Protein AF-A0A0B8P803-F1 (afdb_monomer_lite)

Sequence (164 aa):
MTRTGLSARLSEHQAEPFVLIHPQTAKEYGVESNQIIAVSNQQGKCLVRAQISLEMMPKQLFIPIHWNESTAKQSKPCSLIIPNSDEFSGQPEFKHTPVTLEPVKHQSSALFFTRIPIELPECDYWARQKIEKGYLYRIESKLAPYELSQVLKSKLSEKADSEL

pLDDT: mean 88.08, std 13.2, range [35.72, 98.44]

Foldseek 3Di:
DPPQLVDQVSCVVDQWWAKEAEPVQCVVQVHDAQFWKWKDDPQGIAIHGYHHDPVDDHPDMDTDQRDDCVFKNRHHPVSQADQDADPPPRHGDDRDGDIDMHTDDFQDKDKAWDQEDDDDPQFPIWGWGAHPRHIIITTTHNDHPVVVVVSRVVRVVVCVVVPD

Secondary structure (DSSP, 8-state):
--GGGG-TGGGSS-SS-EEEE-HHHHHHTTPPTT-EEEEE-SS-EEEEEEEE-TTSPTT-EE--TT--TTTBTT--GGGS----B-TTT--B--S----EEEEPP-SEEEEEEESS----TTSSEEEEEEETTEEEEEEEESS-HHHHHHHHHHHHHTTGGG--

Structure (mmCIF, N/CA/C/O backbone):
data_AF-A0A0B8P803-F1
#
_entry.id   AF-A0A0B8P803-F1
#
loop_
_atom_site.group_PDB
_atom_site.id
_atom_site.type_symbol
_atom_site.label_atom_id
_atom_site.label_alt_id
_atom_site.label_comp_id
_atom_site.label_asym_id
_atom_site.label_entity_id
_atom_site.label_seq_id
_atom_site.pdbx_PDB_ins_code
_atom_site.Cartn_x
_atom_site.Cartn_y
_atom_site.Cartn_z
_atom_site.occupancy
_atom_site.B_iso_or_equiv
_atom_site.auth_seq_id
_atom_site.auth_comp_id
_atom_site.auth_asym_id
_atom_site.auth_atom_id
_atom_site.pdbx_PDB_model_num
ATOM 1 N N . MET A 1 1 ? 3.419 9.551 4.353 1.00 55.84 1 MET A N 1
ATOM 2 C CA . MET A 1 1 ? 3.733 10.985 4.244 1.00 55.84 1 MET A CA 1
ATOM 3 C C . MET A 1 1 ? 4.926 11.293 5.139 1.00 55.84 1 MET A C 1
ATOM 5 O O . MET A 1 1 ? 4.944 10.834 6.275 1.00 55.8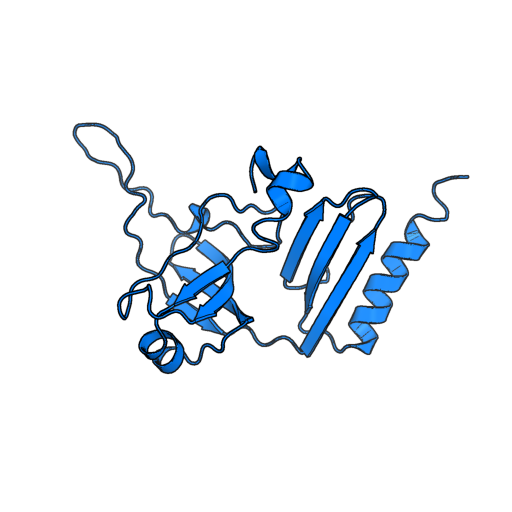4 1 MET A O 1
ATOM 9 N N . THR A 1 2 ? 5.933 12.026 4.653 1.00 61.41 2 THR A N 1
ATOM 10 C CA . THR A 1 2 ? 7.072 12.468 5.482 1.00 61.41 2 THR A CA 1
ATOM 11 C C . THR A 1 2 ? 6.713 13.772 6.211 1.00 61.41 2 THR A C 1
ATOM 13 O O . THR A 1 2 ? 5.786 13.784 7.016 1.00 61.41 2 THR A O 1
ATOM 16 N N . ARG A 1 3 ? 7.380 14.897 5.927 1.00 61.53 3 ARG A N 1
ATOM 17 C CA . ARG A 1 3 ? 7.189 16.171 6.652 1.00 61.53 3 ARG A CA 1
ATOM 18 C C . ARG A 1 3 ? 5.788 16.775 6.481 1.00 61.53 3 ARG A C 1
ATOM 20 O O . ARG A 1 3 ? 5.303 17.445 7.385 1.00 61.53 3 ARG A O 1
ATOM 27 N N . THR A 1 4 ? 5.120 16.521 5.358 1.00 59.31 4 THR A N 1
ATOM 28 C CA . THR A 1 4 ? 3.790 17.076 5.043 1.00 59.31 4 THR A CA 1
ATOM 29 C C . THR A 1 4 ? 2.631 16.311 5.685 1.00 59.31 4 THR A C 1
ATOM 31 O O . THR A 1 4 ? 1.549 16.873 5.826 1.00 59.31 4 THR A O 1
ATOM 34 N N . GLY A 1 5 ? 2.853 15.078 6.159 1.00 56.69 5 GLY A N 1
ATOM 35 C CA . GLY A 1 5 ? 1.823 14.261 6.823 1.00 56.69 5 GLY A CA 1
ATOM 36 C C . GLY A 1 5 ? 1.433 14.741 8.221 1.00 56.69 5 GLY A C 1
ATOM 37 O O . GLY A 1 5 ? 0.496 14.223 8.818 1.00 56.69 5 GLY A O 1
ATOM 38 N N . LEU A 1 6 ? 2.163 15.722 8.759 1.00 58.94 6 LEU A N 1
ATOM 39 C CA . LEU A 1 6 ? 1.898 16.330 10.065 1.00 58.94 6 LEU A CA 1
ATOM 40 C C . LEU A 1 6 ? 0.885 17.483 9.993 1.00 58.94 6 LEU A C 1
ATOM 42 O O . LEU A 1 6 ? 0.360 17.899 11.030 1.00 58.94 6 LEU A O 1
ATOM 46 N N . SER A 1 7 ? 0.619 17.997 8.787 1.00 65.88 7 SER A N 1
ATOM 47 C CA . SER A 1 7 ? -0.342 19.067 8.523 1.00 65.88 7 SER A CA 1
ATOM 48 C C . SER A 1 7 ? -1.663 18.472 8.049 1.00 65.88 7 SER A C 1
ATOM 50 O O . SER A 1 7 ? -1.680 17.728 7.069 1.00 65.88 7 SER A O 1
ATOM 52 N N . ALA A 1 8 ? -2.767 18.823 8.716 1.00 60.66 8 ALA A N 1
ATOM 53 C CA . ALA A 1 8 ? -4.107 18.392 8.313 1.00 60.66 8 ALA A CA 1
ATOM 54 C C . ALA A 1 8 ? -4.423 18.856 6.881 1.00 60.66 8 ALA A C 1
ATOM 56 O O . ALA A 1 8 ? -4.722 18.034 6.022 1.00 60.66 8 ALA A O 1
ATOM 57 N N . ARG A 1 9 ? -4.182 20.141 6.589 1.00 60.91 9 ARG A N 1
ATOM 58 C CA . ARG A 1 9 ? -4.433 20.751 5.275 1.00 60.91 9 ARG A CA 1
ATOM 59 C C . ARG A 1 9 ? -3.647 20.098 4.134 1.00 60.91 9 ARG A C 1
ATOM 61 O O . ARG A 1 9 ? -4.171 19.930 3.045 1.00 60.91 9 ARG A O 1
ATOM 68 N N . LEU A 1 10 ? -2.386 19.719 4.355 1.00 59.53 10 LEU A N 1
ATOM 69 C CA . LEU A 1 10 ? -1.589 19.047 3.313 1.00 59.53 10 LEU A CA 1
ATOM 70 C C . LEU A 1 10 ? -1.897 17.548 3.206 1.00 59.53 10 LEU A C 1
ATOM 72 O O . LEU A 1 10 ? -1.618 16.941 2.176 1.00 59.53 10 LEU A O 1
ATOM 76 N N . SER A 1 11 ? -2.480 16.959 4.251 1.00 58.44 11 SER A N 1
ATOM 77 C CA . SER A 1 11 ? -2.937 15.567 4.250 1.00 58.44 11 SER A CA 1
ATOM 78 C C . SER A 1 11 ? -4.306 15.394 3.581 1.00 58.44 11 SER A C 1
ATOM 80 O O . SER A 1 11 ? -4.758 14.265 3.427 1.00 58.44 11 SER A O 1
ATOM 82 N N . GLU A 1 12 ? -4.987 16.477 3.193 1.00 59.59 12 GLU A N 1
ATOM 83 C CA . GLU A 1 12 ? -6.288 16.427 2.507 1.00 59.59 12 GLU A CA 1
ATOM 84 C C . GLU A 1 12 ? -6.182 15.960 1.052 1.00 59.59 12 GLU A C 1
ATOM 86 O O . GLU A 1 12 ? -7.081 15.272 0.575 1.00 59.59 12 GLU A O 1
ATOM 91 N N . HIS A 1 13 ? -5.083 16.274 0.357 1.00 63.03 13 HIS A N 1
ATOM 92 C CA . HIS A 1 13 ? -4.952 15.979 -1.075 1.00 63.03 13 HIS A CA 1
ATOM 93 C C . HIS A 1 13 ? -4.881 14.485 -1.398 1.00 63.03 13 HIS A C 1
ATOM 95 O O . HIS A 1 13 ? -5.274 14.081 -2.490 1.00 63.03 13 HIS A O 1
ATOM 101 N N . GLN A 1 14 ? -4.402 13.657 -0.467 1.00 70.38 14 GLN A N 1
ATOM 102 C CA . GLN A 1 14 ? -4.375 12.216 -0.665 1.00 70.38 14 GLN A CA 1
ATOM 103 C C . GLN A 1 14 ? -4.509 11.486 0.664 1.00 70.38 14 GLN A C 1
ATOM 105 O O . GLN A 1 14 ? -3.659 11.584 1.546 1.00 70.38 14 GLN A O 1
ATOM 110 N N . ALA A 1 15 ? -5.612 10.760 0.793 1.00 78.38 15 ALA A N 1
ATOM 111 C CA . ALA A 1 15 ? -6.030 10.121 2.030 1.00 78.38 15 ALA A CA 1
ATOM 112 C C . ALA A 1 15 ? -5.232 8.861 2.394 1.00 78.38 15 ALA A C 1
ATOM 114 O O . ALA A 1 15 ? -5.154 8.507 3.572 1.00 78.38 15 ALA A O 1
ATOM 115 N N . GLU A 1 16 ? -4.690 8.164 1.397 1.00 88.31 16 GLU A N 1
ATOM 116 C CA . GLU A 1 16 ? -4.007 6.887 1.574 1.00 88.31 16 GLU A CA 1
ATOM 117 C C . GLU A 1 16 ? -3.000 6.621 0.433 1.00 88.31 16 GLU A C 1
ATOM 119 O O . GLU A 1 16 ? -3.120 7.214 -0.647 1.00 88.31 16 GLU A O 1
ATOM 124 N N . PRO A 1 17 ? -1.995 5.754 0.658 1.00 92.06 17 PRO A N 1
ATOM 125 C CA . PRO A 1 17 ? -1.107 5.257 -0.387 1.00 92.06 17 PRO A CA 1
ATOM 126 C C . PRO A 1 17 ? -1.880 4.633 -1.547 1.00 92.06 17 PRO A C 1
ATOM 128 O O . PRO A 1 17 ? -2.748 3.790 -1.328 1.00 92.06 17 PRO A O 1
ATOM 131 N N . PHE A 1 18 ? -1.519 4.991 -2.777 1.00 94.62 18 PHE A N 1
ATOM 132 C CA . PHE A 1 18 ? -2.175 4.498 -3.986 1.00 94.62 18 PHE A CA 1
ATOM 133 C C . PHE A 1 18 ? -1.172 4.185 -5.095 1.00 94.62 18 PHE A C 1
ATOM 135 O O . PHE A 1 18 ? -0.017 4.614 -5.050 1.00 94.62 18 PHE A O 1
ATOM 142 N N . VAL A 1 19 ? -1.654 3.462 -6.100 1.00 96.44 19 VAL A N 1
ATOM 143 C CA . VAL A 1 19 ? -0.949 3.167 -7.345 1.00 96.44 19 VAL A CA 1
ATOM 144 C C . VAL A 1 19 ? -1.861 3.437 -8.534 1.00 96.44 19 VAL A C 1
ATOM 146 O O . VAL A 1 19 ? -3.006 2.986 -8.545 1.00 96.44 19 VAL A O 1
ATOM 149 N N . LEU A 1 20 ? -1.356 4.157 -9.535 1.00 97.25 20 LEU A N 1
ATOM 150 C CA . LEU A 1 20 ? -2.042 4.309 -10.818 1.00 97.25 20 LEU A CA 1
ATOM 151 C C . LEU A 1 20 ? -1.716 3.118 -11.719 1.00 97.25 20 LEU A C 1
ATOM 153 O O . LEU A 1 20 ? -0.548 2.754 -11.867 1.00 97.25 20 LEU A O 1
ATOM 157 N N . ILE A 1 21 ? -2.749 2.530 -12.324 1.00 98.19 21 ILE A N 1
ATOM 158 C CA . ILE A 1 21 ? -2.636 1.339 -13.173 1.00 98.19 21 ILE A CA 1
ATOM 159 C C . ILE A 1 21 ? -3.484 1.521 -14.429 1.00 98.19 21 ILE A C 1
ATOM 161 O O . ILE A 1 21 ? -4.660 1.879 -14.347 1.00 98.19 21 ILE A O 1
ATOM 165 N N . HIS A 1 22 ? -2.919 1.209 -15.594 1.00 98.44 22 HIS A N 1
ATOM 166 C CA . HIS A 1 22 ? -3.686 1.167 -16.837 1.00 98.44 22 HIS A CA 1
ATOM 167 C C . HIS A 1 22 ? -4.766 0.059 -16.794 1.00 98.44 22 HIS A C 1
ATOM 169 O O . HIS A 1 22 ? -4.453 -1.057 -16.364 1.00 98.44 22 HIS A O 1
ATOM 175 N N . PRO A 1 23 ? -6.001 0.281 -17.296 1.00 98.12 23 PRO A N 1
ATOM 176 C C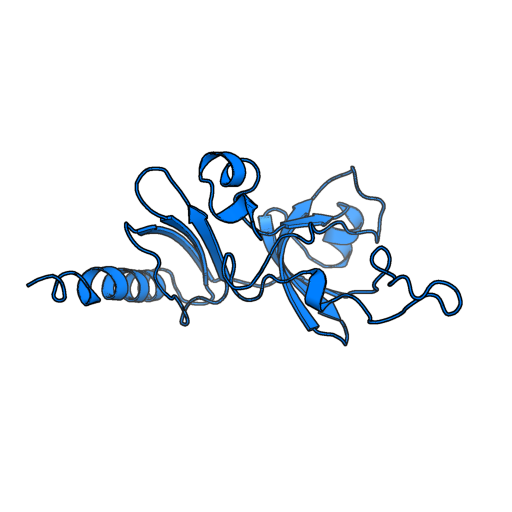A . PRO A 1 23 ? -7.085 -0.711 -17.260 1.00 98.12 23 PRO A CA 1
ATOM 177 C C . PRO A 1 23 ? -6.715 -2.090 -17.820 1.00 98.12 23 PRO A C 1
ATOM 179 O O . PRO A 1 23 ? -7.116 -3.115 -17.272 1.00 98.12 23 PRO A O 1
ATOM 182 N N . GLN A 1 24 ? -5.921 -2.133 -18.896 1.00 98.06 24 GLN A N 1
ATOM 183 C CA . GLN A 1 24 ? -5.457 -3.398 -19.476 1.00 98.06 24 GLN A CA 1
ATOM 184 C C . GLN A 1 24 ? -4.574 -4.179 -18.495 1.00 98.06 24 GLN A C 1
ATOM 186 O O . GLN A 1 24 ? -4.781 -5.370 -18.294 1.00 98.06 24 GLN A O 1
ATOM 191 N N . THR A 1 25 ? -3.623 -3.503 -17.853 1.00 97.88 25 THR A N 1
ATOM 192 C CA . THR A 1 25 ? -2.729 -4.125 -16.872 1.00 97.88 25 THR A CA 1
ATOM 193 C C . THR A 1 25 ? -3.500 -4.532 -15.624 1.00 97.88 25 THR A C 1
ATOM 195 O O . THR A 1 25 ? -3.296 -5.629 -15.121 1.00 97.88 25 THR A O 1
ATOM 198 N N . ALA A 1 26 ? -4.451 -3.715 -15.167 1.00 97.69 26 ALA A N 1
ATOM 199 C CA . ALA A 1 26 ? -5.324 -4.090 -14.060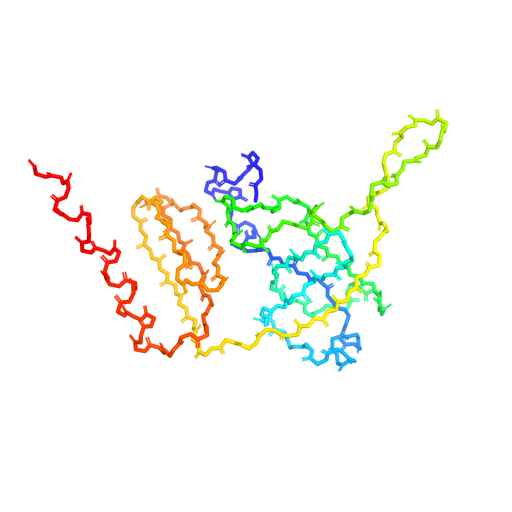 1.00 97.69 26 ALA A CA 1
ATOM 200 C C . ALA A 1 26 ? -6.081 -5.398 -14.361 1.00 97.69 26 ALA A C 1
ATOM 202 O O . ALA A 1 26 ? -6.071 -6.315 -13.545 1.00 97.69 26 ALA A O 1
ATOM 203 N N . LYS A 1 27 ? -6.635 -5.537 -15.574 1.00 97.56 27 LYS A N 1
ATOM 204 C CA . LYS A 1 27 ? -7.308 -6.765 -16.020 1.00 97.56 27 LYS A CA 1
ATOM 205 C C . LYS A 1 27 ? -6.366 -7.972 -16.090 1.00 97.56 27 LYS A C 1
ATOM 207 O O . LYS A 1 27 ? -6.750 -9.050 -15.651 1.00 97.56 27 LYS A O 1
ATOM 212 N N . GLU A 1 28 ? -5.154 -7.799 -16.621 1.00 97.50 28 GLU A N 1
ATOM 213 C CA . GLU A 1 28 ? -4.136 -8.863 -16.704 1.00 97.50 28 GLU A CA 1
ATOM 214 C C . GLU A 1 28 ? -3.760 -9.415 -15.317 1.00 97.50 28 GLU A C 1
ATOM 216 O O . GLU A 1 28 ? -3.560 -10.618 -15.173 1.00 97.50 28 GLU A O 1
ATOM 221 N N . TYR A 1 29 ? -3.719 -8.554 -14.296 1.00 97.38 29 TYR A N 1
ATOM 222 C CA . TYR A 1 29 ? -3.358 -8.917 -12.921 1.00 97.38 29 TYR A CA 1
ATOM 223 C C . TYR A 1 29 ? -4.569 -9.153 -11.996 1.00 97.38 29 TYR A C 1
ATOM 225 O O . TYR A 1 29 ? -4.393 -9.357 -10.796 1.00 97.38 29 TYR A O 1
ATOM 233 N N . GLY A 1 30 ? -5.799 -9.129 -12.526 1.00 97.06 30 GLY A N 1
ATOM 234 C CA . GLY A 1 30 ? -7.024 -9.329 -11.741 1.00 97.06 30 GLY A CA 1
ATOM 235 C C . GLY A 1 30 ? -7.259 -8.265 -10.662 1.00 97.06 30 GLY A C 1
ATOM 236 O O . GLY A 1 30 ? -7.820 -8.572 -9.613 1.00 97.06 30 GLY A O 1
ATOM 237 N N . VAL A 1 31 ? -6.789 -7.038 -10.894 1.00 97.38 31 VAL A N 1
ATOM 238 C CA . VAL A 1 31 ? -6.902 -5.900 -9.977 1.00 97.38 31 VAL A CA 1
ATOM 239 C C . VAL A 1 31 ? -8.156 -5.091 -10.288 1.00 97.38 31 VAL A C 1
ATOM 241 O O . VAL A 1 31 ? -8.376 -4.678 -11.429 1.00 97.38 31 VAL A O 1
ATOM 244 N N . GLU A 1 32 ? -8.938 -4.797 -9.254 1.00 96.19 32 GLU A N 1
ATOM 245 C CA . GLU A 1 32 ? -10.109 -3.926 -9.340 1.00 96.19 32 GLU A CA 1
ATOM 246 C C . GLU A 1 32 ? -9.812 -2.510 -8.820 1.00 96.19 32 GLU A C 1
ATOM 248 O O . GLU A 1 32 ? -8.914 -2.284 -8.004 1.00 96.19 32 GLU A O 1
ATOM 253 N N . SER A 1 33 ? -10.581 -1.524 -9.291 1.00 95.62 33 SER A N 1
ATOM 254 C CA . SER A 1 33 ? -10.456 -0.147 -8.804 1.00 95.62 33 SER A CA 1
ATOM 255 C C . SER A 1 33 ? -10.826 -0.061 -7.322 1.00 95.62 33 SER A C 1
ATOM 257 O O . SER A 1 33 ? -11.792 -0.674 -6.882 1.00 95.62 33 SER A O 1
ATOM 259 N N . ASN A 1 34 ? -10.093 0.754 -6.562 1.00 94.25 34 ASN A N 1
ATOM 260 C CA . ASN A 1 34 ? -10.221 0.915 -5.110 1.00 94.25 34 ASN A CA 1
ATOM 261 C C . ASN A 1 34 ? -9.939 -0.351 -4.282 1.00 94.25 34 ASN A C 1
ATOM 263 O O . ASN A 1 34 ? -10.187 -0.367 -3.075 1.00 94.25 34 ASN A O 1
ATOM 267 N N . GLN A 1 35 ? -9.364 -1.392 -4.874 1.00 94.69 35 GLN A N 1
ATOM 268 C CA . GLN A 1 35 ? -8.902 -2.556 -4.130 1.00 94.69 35 GLN A CA 1
ATOM 269 C C . GLN A 1 35 ? -7.524 -2.289 -3.510 1.00 94.69 35 GLN A C 1
ATOM 271 O O . GLN A 1 35 ? -6.689 -1.613 -4.111 1.00 94.69 35 GLN A O 1
ATOM 276 N N . ILE A 1 36 ? -7.252 -2.833 -2.321 1.00 96.00 36 ILE A N 1
ATOM 277 C CA . ILE A 1 36 ? -5.873 -2.901 -1.826 1.00 96.00 36 ILE A CA 1
ATOM 278 C C . ILE A 1 36 ? -5.124 -3.986 -2.585 1.00 96.00 36 ILE A C 1
ATOM 280 O O . ILE A 1 36 ? -5.572 -5.131 -2.669 1.00 96.00 36 ILE A O 1
ATOM 284 N N . ILE A 1 37 ? -3.950 -3.631 -3.087 1.00 97.19 37 ILE A N 1
ATOM 285 C CA . ILE A 1 37 ? -3.052 -4.564 -3.750 1.00 97.19 37 ILE A CA 1
ATOM 286 C C . ILE A 1 37 ? -1.689 -4.565 -3.077 1.00 97.19 37 ILE A C 1
ATOM 288 O O . ILE A 1 37 ? -1.242 -3.564 -2.513 1.00 97.19 37 ILE A O 1
ATOM 292 N N . ALA A 1 38 ? -1.027 -5.708 -3.161 1.00 97.12 38 ALA A N 1
ATOM 293 C CA . ALA A 1 38 ? 0.375 -5.850 -2.854 1.00 97.12 38 ALA A CA 1
ATOM 294 C C . ALA A 1 38 ? 1.197 -5.568 -4.110 1.00 97.12 38 ALA A C 1
ATOM 296 O O . ALA A 1 38 ? 0.993 -6.190 -5.150 1.00 97.12 38 ALA A O 1
ATOM 297 N N . VAL A 1 39 ? 2.140 -4.642 -3.983 1.00 97.25 39 VAL A N 1
ATOM 298 C CA . VAL A 1 39 ? 3.193 -4.397 -4.964 1.00 97.25 39 VAL A CA 1
ATOM 299 C C . VAL A 1 39 ? 4.486 -4.897 -4.349 1.00 97.25 39 VAL A C 1
ATOM 301 O O . VAL A 1 39 ? 4.847 -4.485 -3.245 1.00 97.25 39 VAL A O 1
ATOM 304 N N . SER A 1 40 ? 5.171 -5.816 -5.018 1.00 97.12 40 SER A N 1
ATOM 305 C CA . SER A 1 40 ? 6.357 -6.454 -4.443 1.00 97.12 40 SER A CA 1
ATOM 306 C C . SER A 1 40 ? 7.406 -6.822 -5.475 1.00 97.12 40 SER A C 1
ATOM 308 O O . SER A 1 40 ? 7.109 -7.035 -6.648 1.00 97.12 40 SER A O 1
ATOM 310 N N . ASN A 1 41 ? 8.638 -6.945 -5.004 1.00 96.00 41 ASN A N 1
ATOM 311 C CA . ASN A 1 41 ? 9.763 -7.524 -5.722 1.00 96.00 41 ASN A CA 1
ATOM 312 C C . ASN A 1 41 ? 10.721 -8.185 -4.714 1.00 96.00 41 ASN A C 1
ATOM 314 O O . ASN A 1 41 ? 10.351 -8.437 -3.570 1.00 96.00 41 ASN A O 1
ATOM 318 N N . GLN A 1 42 ? 11.957 -8.470 -5.126 1.00 94.06 42 GLN A N 1
ATOM 319 C CA . GLN A 1 42 ? 12.960 -9.084 -4.248 1.00 94.06 42 GLN A CA 1
ATOM 320 C C . GLN A 1 42 ? 13.416 -8.178 -3.087 1.00 94.06 42 GLN A C 1
ATOM 322 O O . GLN A 1 42 ? 13.917 -8.697 -2.096 1.00 94.06 42 GLN A O 1
ATOM 327 N N . GLN A 1 43 ? 13.262 -6.852 -3.195 1.00 93.62 43 GLN A N 1
ATOM 328 C CA . GLN A 1 43 ? 13.658 -5.898 -2.148 1.00 93.62 43 GLN A CA 1
ATOM 329 C C . GLN A 1 43 ? 12.610 -5.803 -1.038 1.00 93.62 43 GLN A C 1
ATOM 331 O O . GLN A 1 43 ? 12.945 -5.627 0.133 1.00 93.62 43 GLN A O 1
ATOM 336 N N . GLY A 1 44 ? 11.330 -5.938 -1.388 1.00 93.81 44 GLY A N 1
ATOM 337 C CA . GLY A 1 44 ? 10.270 -5.853 -0.401 1.00 93.81 44 GLY A CA 1
ATOM 338 C C . GLY A 1 44 ? 8.865 -5.884 -0.975 1.00 93.81 44 GLY A C 1
ATOM 339 O O . GLY A 1 44 ? 8.611 -6.298 -2.106 1.00 93.81 44 GLY A O 1
ATOM 340 N N . LYS A 1 45 ? 7.931 -5.434 -0.139 1.00 94.88 45 LYS A N 1
ATOM 341 C CA . LYS A 1 45 ? 6.496 -5.406 -0.408 1.00 94.88 45 LYS A CA 1
ATOM 342 C C . LYS A 1 45 ? 5.895 -4.127 0.158 1.00 94.88 45 LYS A C 1
ATOM 344 O O . LYS A 1 45 ? 6.250 -3.717 1.264 1.00 94.88 45 LYS A O 1
ATOM 349 N N . CYS A 1 46 ? 4.965 -3.527 -0.575 1.00 94.75 46 CYS A N 1
ATOM 350 C CA . CYS A 1 46 ? 4.115 -2.462 -0.068 1.00 94.75 46 CYS A CA 1
ATOM 351 C C . CYS A 1 46 ? 2.642 -2.706 -0.425 1.00 94.75 46 CYS A C 1
ATOM 353 O O . CYS A 1 46 ? 2.328 -3.323 -1.444 1.00 94.75 46 CYS A O 1
ATOM 355 N N . LEU A 1 47 ? 1.741 -2.250 0.442 1.00 95.50 47 LEU A N 1
ATOM 356 C CA . LEU A 1 47 ? 0.302 -2.249 0.216 1.00 95.50 47 LEU A CA 1
ATOM 357 C C . LEU A 1 47 ? -0.147 -0.858 -0.223 1.00 95.50 47 LEU A C 1
ATOM 359 O O . LEU A 1 47 ? 0.249 0.149 0.363 1.00 95.50 47 LEU A O 1
ATOM 363 N N . VAL A 1 48 ? -0.973 -0.802 -1.260 1.00 95.75 48 VAL A N 1
ATOM 364 C CA . VAL A 1 48 ? -1.469 0.448 -1.846 1.00 95.75 48 VAL A CA 1
ATOM 365 C C . VAL A 1 48 ? -2.874 0.252 -2.404 1.00 95.75 48 VAL A C 1
ATOM 367 O O . VAL A 1 48 ? -3.246 -0.845 -2.820 1.00 95.75 48 VAL A O 1
ATOM 370 N N . ARG A 1 49 ? -3.656 1.329 -2.436 1.00 96.00 49 ARG A N 1
ATOM 371 C CA . ARG A 1 49 ? -4.965 1.380 -3.086 1.00 96.00 49 ARG A CA 1
ATOM 372 C C . ARG A 1 49 ? -4.801 1.473 -4.605 1.00 96.00 49 ARG A C 1
ATOM 374 O O . ARG A 1 49 ? -4.152 2.390 -5.103 1.00 96.00 49 ARG A O 1
ATOM 381 N N . ALA A 1 50 ? -5.395 0.553 -5.353 1.00 97.19 50 ALA A N 1
ATOM 382 C CA . ALA A 1 50 ? -5.382 0.599 -6.809 1.00 97.19 50 ALA A CA 1
ATOM 383 C C . ALA A 1 50 ? -6.309 1.700 -7.339 1.00 97.19 50 ALA A C 1
ATOM 385 O O . ALA A 1 50 ? -7.483 1.777 -6.975 1.00 97.19 50 ALA A O 1
ATOM 386 N N . GLN A 1 51 ? -5.785 2.526 -8.237 1.00 96.94 51 GLN A N 1
ATOM 387 C CA . GLN A 1 51 ? -6.530 3.527 -8.988 1.00 96.94 51 GLN A CA 1
ATOM 388 C C . GLN A 1 51 ? -6.356 3.239 -10.477 1.00 96.94 51 GLN A C 1
ATOM 390 O O . GLN A 1 51 ? -5.259 3.344 -11.027 1.00 96.94 51 GLN A O 1
ATOM 395 N N . ILE A 1 52 ? -7.444 2.838 -11.131 1.00 97.69 52 ILE A N 1
ATOM 396 C CA . ILE A 1 52 ? -7.416 2.542 -12.561 1.00 97.69 52 ILE A CA 1
ATOM 397 C C . ILE A 1 52 ? -7.486 3.862 -13.336 1.00 97.69 52 ILE A C 1
ATOM 399 O O . ILE A 1 52 ? -8.429 4.630 -13.162 1.00 97.69 52 ILE A O 1
ATOM 403 N N . SER A 1 53 ? -6.492 4.125 -14.186 1.00 96.25 53 SER A N 1
ATOM 404 C CA . SER A 1 53 ? -6.364 5.383 -14.929 1.00 96.25 53 SER A CA 1
ATOM 405 C C . SER A 1 53 ? -5.770 5.168 -16.322 1.00 96.25 53 SER A C 1
ATOM 407 O O . SER A 1 53 ? -4.851 4.371 -16.500 1.00 96.25 53 SER A O 1
ATOM 409 N N . LEU A 1 54 ? -6.275 5.913 -17.311 1.00 96.81 54 LEU A N 1
ATOM 410 C CA . LEU A 1 54 ? -5.721 5.970 -18.672 1.00 96.81 54 LEU A CA 1
ATOM 411 C C . LEU A 1 54 ? -4.488 6.884 -18.781 1.00 96.81 54 LEU A C 1
ATOM 413 O O . LEU A 1 54 ? -3.846 6.909 -19.823 1.00 96.81 54 LEU A O 1
ATOM 417 N N . GLU A 1 55 ? -4.136 7.612 -17.717 1.00 95.56 55 GLU A N 1
ATOM 418 C CA . GLU A 1 55 ? -2.908 8.420 -17.658 1.00 95.56 55 GLU A CA 1
ATOM 419 C C . GLU A 1 55 ? -1.640 7.555 -17.634 1.00 95.56 55 GLU A C 1
ATOM 421 O O . GLU A 1 55 ? -0.537 8.052 -17.859 1.00 95.56 55 GLU A O 1
ATOM 426 N N . MET A 1 56 ? -1.792 6.256 -17.356 1.00 96.75 56 MET A N 1
ATOM 427 C CA . MET A 1 56 ? -0.693 5.305 -17.348 1.00 96.75 56 MET A CA 1
ATOM 428 C C . MET A 1 56 ? -0.619 4.522 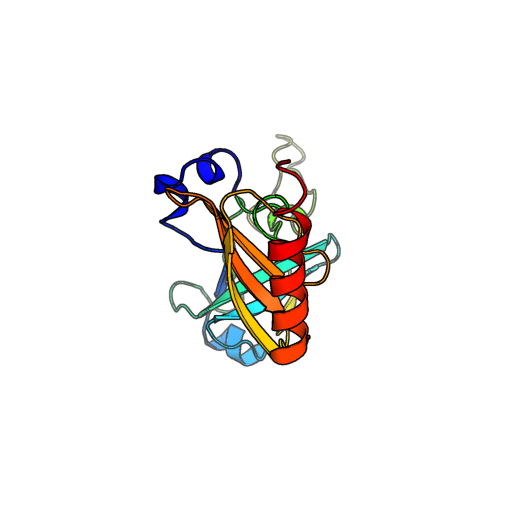-18.641 1.00 96.75 56 MET A C 1
ATOM 430 O O . MET A 1 56 ? -1.627 4.054 -19.156 1.00 96.75 56 MET A O 1
ATOM 434 N N . MET A 1 57 ? 0.597 4.298 -19.128 1.00 96.88 57 MET A N 1
ATOM 435 C CA . MET A 1 57 ? 0.807 3.351 -20.214 1.00 96.88 57 MET A CA 1
ATOM 436 C C . MET A 1 57 ? 0.609 1.912 -19.710 1.00 96.88 57 MET A C 1
ATOM 438 O O . MET A 1 57 ? 0.896 1.620 -18.542 1.00 96.88 57 MET A O 1
ATOM 442 N N . PRO A 1 58 ? 0.174 0.976 -20.573 1.00 97.12 58 PRO A N 1
ATOM 443 C CA . PRO A 1 58 ? 0.166 -0.443 -20.236 1.00 97.12 58 PRO A CA 1
ATOM 444 C C . PRO A 1 58 ? 1.523 -0.905 -19.683 1.00 97.12 58 PRO A C 1
ATOM 446 O O . PRO A 1 58 ? 2.572 -0.575 -20.234 1.00 97.12 58 PRO A O 1
ATOM 449 N N . LYS A 1 59 ? 1.491 -1.690 -18.599 1.00 95.25 59 LYS A N 1
ATOM 450 C CA . LYS A 1 59 ? 2.652 -2.236 -17.867 1.00 95.25 59 LYS A CA 1
ATOM 451 C C . LYS A 1 59 ? 3.558 -1.188 -17.212 1.00 95.25 59 LYS A C 1
ATOM 453 O O . LYS A 1 59 ? 4.644 -1.529 -16.752 1.00 95.25 59 LYS A O 1
ATOM 458 N N . GLN A 1 60 ? 3.104 0.059 -17.121 1.00 95.75 60 GLN A N 1
ATOM 459 C CA . GLN A 1 60 ? 3.713 1.086 -16.286 1.00 95.75 60 GLN A CA 1
ATOM 460 C C . GLN A 1 60 ? 2.827 1.376 -15.078 1.00 95.75 60 GLN A C 1
ATOM 462 O O . GLN A 1 60 ? 1.605 1.233 -15.127 1.00 95.75 60 GLN A O 1
ATOM 467 N N . LEU A 1 61 ? 3.474 1.764 -13.984 1.00 96.44 61 LEU A N 1
ATOM 468 C CA . LEU A 1 61 ? 2.839 2.048 -12.708 1.00 96.44 61 LEU A CA 1
ATOM 469 C C . LEU A 1 61 ? 3.394 3.354 -12.161 1.00 96.44 61 LEU A C 1
ATOM 471 O O . LEU A 1 61 ? 4.569 3.668 -12.357 1.00 96.44 61 LEU A O 1
ATOM 475 N N . PHE A 1 62 ? 2.569 4.069 -11.408 1.00 95.50 62 PHE A N 1
ATOM 476 C CA . PHE A 1 62 ? 3.007 5.225 -10.639 1.00 95.50 62 PHE A CA 1
ATOM 477 C C . PHE A 1 62 ? 2.575 5.080 -9.186 1.00 95.50 62 PHE A C 1
ATOM 479 O O . PHE A 1 62 ? 1.400 4.850 -8.909 1.00 95.50 62 PHE A O 1
ATOM 486 N N . ILE A 1 63 ? 3.528 5.241 -8.265 1.00 93.69 63 ILE A N 1
ATOM 487 C CA . ILE A 1 63 ? 3.304 5.221 -6.817 1.00 93.69 63 ILE A CA 1
ATOM 488 C C . ILE A 1 63 ? 4.050 6.409 -6.204 1.00 93.69 63 ILE A C 1
ATOM 490 O O . ILE A 1 63 ? 5.268 6.512 -6.378 1.00 93.69 63 ILE A O 1
ATOM 494 N N . PRO A 1 64 ? 3.388 7.300 -5.449 1.00 90.69 64 PRO A N 1
ATOM 495 C CA . PRO A 1 64 ? 4.098 8.377 -4.777 1.00 90.69 64 PRO A CA 1
ATOM 496 C C . PRO A 1 64 ? 5.019 7.866 -3.670 1.00 90.69 64 PRO A C 1
ATOM 498 O O . PRO A 1 64 ? 4.618 7.113 -2.787 1.00 90.69 64 PRO A O 1
ATOM 501 N N . ILE A 1 65 ? 6.245 8.373 -3.647 1.00 88.38 65 ILE A N 1
ATOM 502 C CA . ILE A 1 65 ? 7.299 7.925 -2.723 1.00 88.38 65 ILE A CA 1
ATOM 503 C C . ILE A 1 65 ? 7.121 8.385 -1.271 1.00 88.38 65 ILE A C 1
ATOM 505 O O . ILE A 1 65 ? 7.813 7.919 -0.372 1.00 88.38 65 ILE A O 1
ATOM 509 N N . HIS A 1 66 ? 6.225 9.335 -1.008 1.00 84.38 66 HIS A N 1
ATOM 510 C CA . HIS A 1 66 ? 6.171 10.009 0.287 1.00 84.38 66 HIS A CA 1
ATOM 511 C C . HIS A 1 66 ? 5.504 9.170 1.393 1.00 84.38 66 HIS A C 1
ATOM 513 O O . HIS A 1 66 ? 5.429 9.640 2.527 1.00 84.38 66 HIS A O 1
ATOM 519 N N . TRP A 1 67 ? 5.012 7.958 1.115 1.00 83.88 67 TRP A N 1
ATOM 520 C CA . TRP A 1 67 ? 4.355 7.070 2.087 1.00 83.88 67 TRP A CA 1
ATOM 521 C C . TRP A 1 67 ? 5.338 6.267 2.954 1.00 83.88 67 TRP A C 1
ATOM 523 O O . TRP A 1 67 ? 6.425 5.901 2.514 1.00 83.88 67 TRP A O 1
ATOM 533 N N . ASN A 1 68 ? 4.975 6.052 4.223 1.00 82.69 68 ASN A N 1
ATOM 534 C CA . ASN A 1 68 ? 5.790 5.335 5.207 1.00 82.69 68 ASN A CA 1
ATOM 535 C C . ASN A 1 68 ? 4.914 4.670 6.282 1.00 82.69 68 ASN A C 1
ATOM 537 O O . ASN A 1 68 ? 3.736 4.998 6.441 1.00 82.69 68 ASN A O 1
ATOM 541 N N . GLU A 1 69 ? 5.533 3.796 7.075 1.00 80.94 69 GLU A N 1
ATOM 542 C CA . GLU A 1 69 ? 4.861 2.975 8.092 1.00 80.94 69 GLU A CA 1
ATOM 543 C C . GLU A 1 69 ? 4.240 3.769 9.246 1.00 80.94 69 GLU A C 1
ATOM 545 O O . GLU A 1 69 ? 3.312 3.292 9.891 1.00 80.94 69 GLU A O 1
ATOM 550 N N . SER A 1 70 ? 4.673 5.012 9.477 1.00 78.19 70 SER A N 1
ATOM 551 C CA . SER A 1 70 ? 4.061 5.870 10.498 1.00 78.19 70 SER A CA 1
ATOM 552 C C . SER A 1 70 ? 2.720 6.468 10.064 1.00 78.19 70 SER A C 1
ATOM 554 O O . SER A 1 70 ? 1.982 6.996 10.896 1.00 78.19 70 SER A O 1
ATOM 556 N N . THR A 1 71 ? 2.398 6.424 8.769 1.00 80.06 71 THR A N 1
ATOM 557 C CA . THR A 1 71 ? 1.151 6.974 8.212 1.00 80.06 71 THR A CA 1
ATOM 558 C C . THR A 1 71 ? 0.299 5.928 7.515 1.00 80.06 71 THR A C 1
ATOM 560 O O . THR A 1 71 ? -0.903 6.139 7.402 1.00 80.06 71 THR A O 1
ATOM 563 N N . ALA A 1 72 ? 0.871 4.797 7.109 1.00 85.81 72 ALA A N 1
ATOM 564 C CA . ALA A 1 72 ? 0.106 3.656 6.640 1.00 85.81 72 ALA A CA 1
ATOM 565 C C . ALA A 1 72 ? 0.874 2.343 6.840 1.00 85.81 72 ALA A C 1
ATOM 567 O O . ALA A 1 72 ? 2.057 2.244 6.504 1.00 85.81 72 ALA A O 1
ATOM 568 N N . LYS A 1 73 ? 0.199 1.319 7.367 1.00 88.50 73 LYS A N 1
ATOM 569 C CA . LYS A 1 73 ? 0.804 0.008 7.637 1.00 88.50 73 LYS A CA 1
ATOM 570 C C . LYS A 1 73 ? 1.279 -0.643 6.345 1.00 88.50 73 LYS A C 1
ATOM 572 O O . LYS A 1 73 ? 0.568 -0.626 5.343 1.00 88.50 73 LYS A O 1
ATOM 577 N N . GLN A 1 74 ? 2.491 -1.204 6.374 1.00 84.56 74 GLN A N 1
ATOM 578 C CA . GLN A 1 74 ? 3.110 -1.893 5.232 1.00 84.56 74 GLN A CA 1
ATOM 579 C C . GLN A 1 74 ? 3.090 -1.073 3.930 1.00 84.56 74 GLN A C 1
ATOM 581 O O . GLN A 1 74 ? 3.049 -1.628 2.841 1.00 84.56 74 GLN A O 1
ATOM 586 N N . SER A 1 75 ? 3.116 0.257 4.022 1.00 86.25 75 SER A N 1
ATOM 587 C CA . SER A 1 75 ? 2.936 1.146 2.874 1.00 86.25 75 SER A CA 1
ATOM 588 C C . SER A 1 75 ? 4.143 2.067 2.707 1.00 86.25 75 SER A C 1
ATOM 590 O O . SER A 1 75 ? 4.082 3.271 2.962 1.00 86.25 75 SER A O 1
ATOM 592 N N . LYS A 1 76 ? 5.276 1.484 2.303 1.00 90.69 76 LYS A N 1
ATOM 593 C CA . LYS A 1 76 ? 6.534 2.199 2.046 1.00 90.69 76 LYS A CA 1
ATOM 594 C C . LYS A 1 76 ? 7.028 1.902 0.625 1.00 90.69 76 LYS A C 1
ATOM 596 O O . LYS A 1 76 ? 7.817 0.987 0.451 1.00 90.69 76 LYS A O 1
ATOM 601 N N . PRO A 1 77 ? 6.613 2.666 -0.398 1.00 91.06 77 PRO A N 1
ATOM 602 C CA . PRO A 1 77 ? 7.010 2.413 -1.787 1.00 91.06 77 PRO A CA 1
ATOM 603 C C . PRO A 1 77 ? 8.526 2.398 -2.005 1.00 91.06 77 PRO A C 1
ATOM 605 O O . PRO A 1 77 ? 9.030 1.586 -2.773 1.00 91.06 77 PRO A O 1
ATOM 608 N N . CYS A 1 78 ? 9.273 3.223 -1.265 1.00 91.06 78 CYS A N 1
ATOM 609 C CA . CYS A 1 78 ? 10.733 3.249 -1.356 1.00 91.06 78 CYS A CA 1
ATOM 610 C C . CYS A 1 78 ? 11.418 1.947 -0.906 1.00 91.06 78 CYS A C 1
ATOM 612 O O . CYS A 1 78 ? 12.609 1.812 -1.147 1.00 91.06 78 CYS A O 1
ATOM 614 N N . SER A 1 79 ? 10.723 1.004 -0.251 1.00 92.06 79 SER A N 1
ATOM 615 C CA . SER A 1 79 ? 11.297 -0.321 0.045 1.00 92.06 79 SER A CA 1
ATOM 616 C C . SER A 1 79 ? 11.413 -1.214 -1.191 1.00 92.06 79 SER A C 1
ATOM 618 O O . SER A 1 79 ? 12.099 -2.226 -1.134 1.00 92.06 79 SER A O 1
ATOM 620 N N . LEU A 1 80 ? 10.749 -0.855 -2.294 1.00 93.69 80 LEU A N 1
ATOM 621 C CA . LEU A 1 80 ? 10.802 -1.603 -3.548 1.00 93.69 80 LEU A CA 1
ATOM 622 C C . LEU A 1 80 ? 12.012 -1.217 -4.403 1.00 93.69 80 LEU A C 1
ATOM 624 O O . LEU A 1 80 ? 12.432 -2.002 -5.246 1.00 93.69 80 LEU A O 1
ATOM 628 N N . ILE A 1 81 ? 12.558 -0.016 -4.208 1.00 92.56 81 ILE A N 1
ATOM 629 C CA . ILE A 1 81 ? 13.626 0.542 -5.040 1.00 92.56 81 ILE A CA 1
ATOM 630 C C . ILE A 1 81 ? 14.881 -0.332 -4.935 1.00 92.56 81 ILE A C 1
ATOM 632 O O . ILE A 1 81 ? 15.395 -0.568 -3.843 1.00 92.56 81 ILE A O 1
ATOM 636 N N . ILE A 1 82 ? 15.386 -0.784 -6.083 1.00 91.25 82 ILE A N 1
ATOM 637 C CA . ILE A 1 82 ? 16.647 -1.529 -6.170 1.00 91.25 82 ILE A CA 1
ATOM 638 C C . ILE A 1 82 ? 17.804 -0.549 -5.913 1.00 91.25 82 ILE A C 1
ATOM 640 O O . ILE A 1 82 ? 17.810 0.525 -6.516 1.00 91.25 82 ILE A O 1
ATOM 644 N N . PRO A 1 83 ? 18.789 -0.883 -5.058 1.00 90.75 83 PRO A N 1
ATOM 645 C CA . PRO A 1 83 ? 19.872 0.024 -4.672 1.00 90.75 83 PRO A CA 1
ATOM 646 C C . PRO A 1 83 ? 20.964 0.122 -5.752 1.00 90.75 83 PRO A C 1
ATOM 648 O O . PRO A 1 83 ? 22.142 -0.102 -5.485 1.00 90.75 83 PRO A O 1
ATOM 651 N N . ASN A 1 84 ? 20.567 0.440 -6.982 1.00 90.62 84 ASN A N 1
ATOM 652 C CA . ASN A 1 84 ? 21.486 0.720 -8.075 1.00 90.62 84 ASN A CA 1
ATOM 653 C C . ASN A 1 84 ? 21.857 2.203 -8.060 1.00 90.62 84 ASN A C 1
ATOM 655 O O . ASN A 1 84 ? 20.987 3.058 -7.882 1.00 90.62 84 ASN A O 1
ATOM 659 N N . SER A 1 85 ? 23.128 2.494 -8.314 1.00 92.56 85 SER A N 1
ATOM 660 C CA . SER A 1 85 ? 23.632 3.852 -8.496 1.00 92.56 85 SER A CA 1
ATOM 661 C C . SER A 1 85 ? 24.457 3.939 -9.769 1.00 92.56 85 SER A C 1
ATOM 663 O O . SER A 1 85 ? 25.107 2.973 -10.160 1.00 92.56 85 SER A O 1
ATOM 665 N N . ASP A 1 86 ? 24.438 5.107 -10.398 1.00 92.50 86 ASP A N 1
ATOM 666 C CA . ASP A 1 86 ? 25.339 5.441 -11.492 1.00 92.50 86 ASP A CA 1
ATOM 667 C C . ASP A 1 86 ? 26.797 5.431 -11.005 1.00 92.50 86 ASP A C 1
ATOM 669 O O . ASP A 1 86 ? 27.126 6.061 -9.998 1.00 92.50 86 ASP A O 1
ATOM 673 N N . GLU A 1 87 ? 27.672 4.721 -11.717 1.00 92.94 87 GLU A N 1
ATOM 674 C CA . GLU A 1 87 ? 29.058 4.481 -11.289 1.00 92.94 87 GLU A CA 1
ATOM 675 C C . GLU A 1 87 ? 29.911 5.757 -11.262 1.00 92.94 87 GLU A C 1
ATOM 677 O O . GLU A 1 87 ? 30.862 5.847 -10.486 1.00 92.94 87 GLU A O 1
ATOM 682 N N . PHE A 1 88 ? 29.575 6.757 -12.082 1.00 94.25 88 PHE A N 1
ATOM 683 C CA . PHE A 1 88 ? 30.361 7.986 -12.198 1.00 94.25 88 PHE A CA 1
ATOM 684 C C . PHE A 1 88 ? 29.919 9.062 -11.205 1.00 94.25 88 PHE A C 1
ATOM 686 O O . PHE A 1 88 ? 30.748 9.694 -10.554 1.00 94.25 88 PHE A O 1
ATOM 693 N N . SER A 1 89 ? 28.613 9.296 -11.095 1.00 95.19 89 SER A N 1
ATOM 694 C CA . SER A 1 89 ? 28.042 10.351 -10.252 1.00 95.19 89 SER A CA 1
ATOM 695 C C . SER A 1 89 ? 27.649 9.878 -8.853 1.00 95.19 89 SER A C 1
ATOM 697 O O . SER A 1 89 ? 27.467 10.707 -7.959 1.00 95.19 89 SER A O 1
ATOM 699 N N . GLY A 1 90 ? 27.465 8.569 -8.658 1.00 92.62 90 GLY A N 1
ATOM 700 C CA . GLY A 1 90 ? 26.908 7.983 -7.439 1.00 92.62 90 GLY A CA 1
ATOM 701 C C . GLY A 1 90 ? 25.402 8.214 -7.262 1.00 92.62 90 GLY A C 1
ATOM 702 O O . GLY A 1 90 ? 24.858 7.873 -6.209 1.00 92.62 90 GLY A O 1
ATOM 703 N N . GLN A 1 91 ? 24.713 8.800 -8.249 1.00 92.69 91 GLN A N 1
ATOM 704 C CA . GLN A 1 91 ? 23.279 9.072 -8.153 1.00 92.69 91 GLN A CA 1
ATOM 705 C C . GLN A 1 91 ? 22.463 7.771 -8.203 1.00 92.69 91 GLN A C 1
ATOM 707 O O . GLN A 1 91 ? 22.701 6.943 -9.081 1.00 92.69 91 GLN A O 1
ATOM 712 N N . PRO A 1 92 ? 21.493 7.579 -7.294 1.00 88.38 92 PRO A N 1
ATOM 713 C CA . PRO A 1 92 ? 20.680 6.371 -7.256 1.00 88.38 92 PRO A CA 1
ATOM 714 C C . PRO A 1 92 ? 19.604 6.356 -8.350 1.00 88.38 92 PRO A C 1
ATOM 716 O O . PRO A 1 92 ? 19.054 7.401 -8.710 1.00 88.38 92 PRO A O 1
ATOM 719 N N . GLU A 1 93 ? 19.243 5.161 -8.819 1.00 88.25 93 GLU A N 1
ATOM 720 C CA . GLU A 1 93 ? 18.176 4.976 -9.803 1.00 88.25 93 GLU A CA 1
ATOM 721 C C . GLU A 1 93 ? 16.818 4.730 -9.131 1.00 88.25 93 GLU A C 1
ATOM 723 O O . GLU A 1 93 ? 16.569 3.691 -8.525 1.00 88.25 93 GLU A O 1
ATOM 728 N N . PHE A 1 94 ? 15.916 5.707 -9.250 1.00 86.19 94 PHE A N 1
ATOM 729 C CA . PHE A 1 94 ? 14.620 5.712 -8.557 1.00 86.19 94 PHE A CA 1
ATOM 730 C C . PHE A 1 94 ? 13.403 5.632 -9.481 1.00 86.19 94 PHE A C 1
ATOM 732 O O . PHE A 1 94 ? 12.274 5.582 -8.990 1.00 86.19 94 PHE A O 1
ATOM 739 N N . LYS A 1 95 ? 13.591 5.669 -10.803 1.00 86.25 95 LYS A N 1
ATOM 740 C CA . LYS A 1 95 ? 12.487 5.779 -11.768 1.00 86.25 95 LYS A CA 1
ATOM 741 C C . LYS A 1 95 ? 12.107 4.441 -12.384 1.00 86.25 95 LYS A C 1
ATOM 743 O O . LYS A 1 95 ? 11.014 4.327 -12.934 1.00 86.25 95 LYS A O 1
ATOM 748 N N . HIS A 1 96 ? 12.972 3.438 -12.275 1.00 87.69 96 HIS A N 1
ATOM 749 C CA . HIS A 1 96 ? 12.736 2.125 -12.847 1.00 87.69 96 HIS A CA 1
ATOM 750 C C . HIS A 1 96 ? 12.978 1.002 -11.835 1.00 87.69 96 HIS A C 1
ATOM 752 O O . HIS A 1 96 ? 14.092 0.747 -11.385 1.00 87.69 96 HIS A O 1
ATOM 758 N N . THR A 1 97 ? 11.911 0.292 -11.476 1.00 92.31 97 THR A N 1
ATOM 759 C CA . THR A 1 97 ? 11.973 -0.887 -10.608 1.00 92.31 97 THR A CA 1
ATOM 760 C C . THR A 1 97 ? 10.916 -1.894 -11.062 1.00 92.31 97 THR A C 1
ATOM 762 O O . THR A 1 97 ? 9.724 -1.594 -10.971 1.00 92.31 97 THR A O 1
ATOM 765 N N . PRO A 1 98 ? 11.315 -3.087 -11.539 1.00 94.75 98 PRO A N 1
ATOM 766 C CA . PRO A 1 98 ? 10.380 -4.164 -11.838 1.00 94.75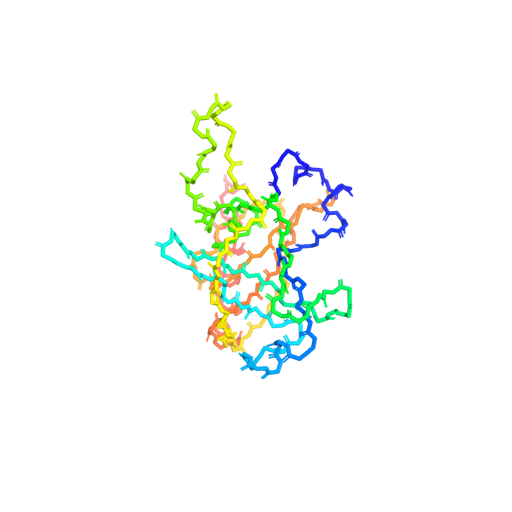 98 PRO A CA 1
ATOM 767 C C . PRO A 1 98 ? 9.672 -4.648 -10.569 1.00 94.75 98 PRO A C 1
ATOM 769 O O . PRO A 1 98 ? 10.306 -4.849 -9.528 1.00 94.75 98 PRO A O 1
ATOM 772 N N . VAL A 1 99 ? 8.360 -4.849 -10.668 1.00 96.81 99 VAL A N 1
ATOM 773 C CA . VAL A 1 99 ? 7.493 -5.299 -9.573 1.00 96.81 99 VAL A CA 1
ATOM 774 C C . VAL A 1 99 ? 6.416 -6.249 -10.093 1.00 96.81 99 VAL A C 1
ATOM 776 O O . VAL A 1 99 ? 6.083 -6.242 -11.277 1.00 96.81 99 VAL A O 1
ATOM 779 N N . THR A 1 100 ? 5.846 -7.030 -9.183 1.00 97.19 100 THR A N 1
ATOM 780 C CA . THR A 1 100 ? 4.653 -7.856 -9.396 1.00 97.19 100 THR A CA 1
ATOM 781 C C . THR A 1 100 ? 3.485 -7.272 -8.607 1.00 97.19 100 THR A C 1
ATOM 783 O O . THR A 1 100 ? 3.686 -6.683 -7.540 1.00 97.19 100 THR A O 1
ATOM 786 N N . LEU A 1 101 ? 2.270 -7.439 -9.136 1.00 97.81 101 LEU A N 1
ATOM 787 C CA . LEU A 1 101 ? 1.021 -7.023 -8.504 1.00 97.81 101 LEU A CA 1
ATOM 788 C C . LEU A 1 101 ? 0.224 -8.240 -8.039 1.00 97.81 101 LEU A C 1
ATOM 790 O O . LEU A 1 101 ? 0.055 -9.191 -8.798 1.00 97.81 101 LEU A O 1
ATOM 794 N N . GLU A 1 102 ? -0.313 -8.176 -6.825 1.00 97.38 102 GLU A N 1
ATOM 795 C CA . GLU A 1 102 ? -1.202 -9.200 -6.275 1.00 97.38 102 GLU A CA 1
ATOM 796 C C . GLU A 1 102 ? -2.415 -8.544 -5.592 1.00 97.38 102 GLU A C 1
ATOM 798 O O . GLU A 1 102 ? -2.240 -7.767 -4.645 1.00 97.38 102 GLU A O 1
ATOM 803 N N . PRO A 1 103 ? -3.655 -8.844 -6.019 1.00 96.62 103 PRO A N 1
ATOM 804 C CA . PRO A 1 103 ? -4.855 -8.381 -5.329 1.00 96.62 103 PRO A CA 1
ATOM 805 C C . PRO A 1 103 ? -4.927 -8.922 -3.895 1.00 96.62 103 PRO A C 1
ATOM 807 O O . PRO A 1 103 ? -4.784 -10.126 -3.670 1.00 96.62 103 PRO A O 1
ATOM 810 N N . VAL A 1 104 ? -5.207 -8.060 -2.912 1.00 95.38 104 VAL A N 1
ATOM 811 C CA . VAL A 1 104 ? -5.410 -8.489 -1.521 1.00 95.38 104 VAL A CA 1
ATOM 812 C C . VAL A 1 104 ? -6.902 -8.534 -1.222 1.00 95.38 104 VAL A C 1
ATOM 814 O O . VAL A 1 104 ? -7.601 -7.520 -1.254 1.00 95.38 104 VAL A O 1
ATOM 817 N N . LYS A 1 105 ? -7.402 -9.733 -0.913 1.00 93.81 105 LYS A N 1
ATOM 818 C CA . LYS A 1 105 ? -8.791 -9.923 -0.491 1.00 93.81 105 LYS A CA 1
ATOM 819 C C . LYS A 1 105 ? -8.938 -9.567 0.986 1.00 93.81 105 LYS A C 1
ATOM 821 O O . LYS A 1 105 ? -8.308 -10.191 1.838 1.00 93.81 105 LYS A O 1
ATOM 826 N N . HIS A 1 106 ? -9.795 -8.593 1.258 1.00 93.12 106 HIS A N 1
ATOM 827 C CA . HIS A 1 106 ? -10.242 -8.216 2.595 1.00 93.12 106 HIS A CA 1
ATOM 828 C C . HIS A 1 106 ? -11.719 -8.598 2.747 1.00 93.12 106 HIS A C 1
ATOM 830 O O . HIS A 1 106 ? -12.455 -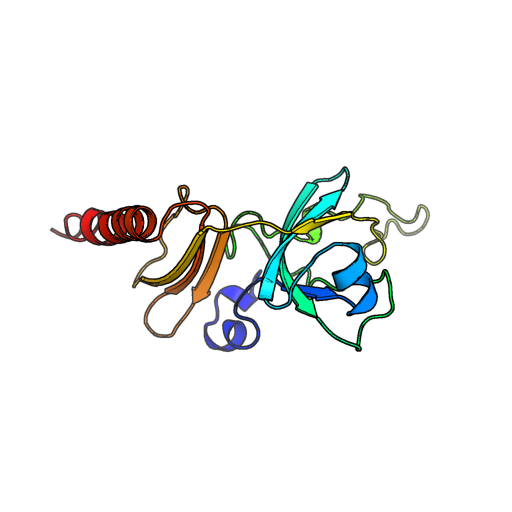8.625 1.761 1.00 93.12 106 HIS A O 1
ATOM 836 N N . GLN A 1 107 ? -12.136 -8.945 3.963 1.00 95.12 107 GLN A N 1
ATOM 837 C CA . GLN A 1 107 ? -13.524 -9.302 4.273 1.00 95.12 107 GLN A CA 1
ATOM 838 C C . GLN A 1 107 ? -14.316 -8.110 4.818 1.00 95.12 107 GLN A C 1
ATOM 840 O O . GLN A 1 107 ? -15.546 -8.114 4.775 1.00 95.12 107 GLN A O 1
ATOM 845 N N . SER A 1 108 ? -13.627 -7.100 5.348 1.00 95.31 108 SER A N 1
ATOM 846 C CA . SER A 1 108 ? -14.258 -5.924 5.930 1.00 95.31 108 SER A CA 1
ATOM 847 C C . SER A 1 108 ? -13.400 -4.669 5.782 1.00 95.31 108 SER A C 1
ATOM 849 O O . SER A 1 108 ? -12.170 -4.728 5.736 1.00 95.31 108 SER A O 1
ATOM 851 N N . SER A 1 109 ? -14.085 -3.526 5.742 1.00 94.94 109 SER A N 1
ATOM 852 C CA . SER A 1 109 ? -13.502 -2.188 5.670 1.00 94.94 109 SER A CA 1
ATOM 853 C C . SER A 1 109 ? -14.100 -1.304 6.762 1.00 94.94 109 SER A C 1
ATOM 855 O O . SER A 1 109 ? -15.298 -1.407 7.041 1.00 94.94 109 SER A O 1
ATOM 857 N N . ALA A 1 110 ? -13.317 -0.397 7.342 1.00 95.12 110 ALA A N 1
ATOM 858 C CA . ALA A 1 110 ? -13.811 0.533 8.354 1.00 95.12 110 ALA A CA 1
ATOM 859 C C . ALA A 1 110 ? -13.189 1.928 8.240 1.00 95.12 110 ALA A C 1
ATOM 861 O O . ALA A 1 110 ? -12.033 2.096 7.846 1.00 95.12 110 ALA A O 1
ATOM 862 N N . LEU A 1 111 ? -13.967 2.929 8.653 1.00 94.62 111 LEU A N 1
ATOM 863 C CA . LEU A 1 111 ? -13.474 4.259 8.991 1.00 94.62 111 LEU A CA 1
ATOM 864 C C . LEU A 1 111 ? -13.488 4.398 10.506 1.00 94.62 111 LEU A C 1
ATOM 866 O O . LEU A 1 111 ? -14.518 4.173 11.141 1.00 94.62 111 LEU A O 1
ATOM 870 N N . PHE A 1 112 ? -12.352 4.770 11.082 1.00 94.62 112 PHE A N 1
ATOM 871 C CA . PHE A 1 112 ? -12.197 4.837 12.526 1.00 94.62 112 PHE A CA 1
ATOM 872 C C . PHE A 1 112 ? -11.591 6.171 12.953 1.00 94.62 112 PHE A C 1
ATOM 874 O O . PHE A 1 112 ? -10.537 6.574 12.464 1.00 94.62 112 PHE A O 1
ATOM 881 N N . PHE A 1 113 ? -12.279 6.869 13.855 1.00 93.56 113 PHE A N 1
ATOM 882 C CA . PHE A 1 113 ? -11.919 8.213 14.295 1.00 93.56 113 PHE A CA 1
ATOM 883 C C . PHE A 1 113 ? -11.402 8.177 15.727 1.00 93.56 113 PHE A C 1
ATOM 885 O O . PHE A 1 113 ? -12.050 7.622 16.612 1.00 93.56 113 PHE A O 1
ATOM 892 N N . THR A 1 114 ? -10.266 8.822 15.972 1.00 92.94 114 THR A N 1
ATOM 893 C CA . THR A 1 114 ? -9.672 8.913 17.309 1.00 92.94 114 THR A CA 1
ATOM 894 C C . THR A 1 114 ? -9.153 10.314 17.585 1.00 92.94 114 THR A C 1
ATOM 896 O O . THR A 1 114 ? -8.757 11.034 16.674 1.00 92.94 114 THR A O 1
ATOM 899 N N . ARG A 1 115 ? -9.110 10.717 18.859 1.00 90.25 115 ARG A N 1
ATOM 900 C CA . ARG A 1 115 ? -8.493 11.997 19.261 1.00 90.25 115 ARG A CA 1
ATOM 901 C C . ARG A 1 115 ? -6.964 11.937 19.241 1.00 90.25 115 ARG A C 1
ATOM 903 O O . ARG A 1 115 ? -6.303 12.914 18.906 1.00 90.25 115 ARG A O 1
ATOM 910 N N . ILE A 1 116 ? -6.413 10.771 19.564 1.00 89.31 116 ILE A N 1
ATOM 911 C CA . ILE A 1 116 ? -4.975 10.497 19.653 1.00 89.31 116 ILE A CA 1
ATOM 912 C C . ILE A 1 116 ? -4.578 9.391 18.672 1.00 89.31 116 ILE A C 1
ATOM 914 O O . ILE A 1 116 ? -5.433 8.591 18.282 1.00 89.31 116 ILE A O 1
ATOM 918 N N . PRO A 1 117 ? -3.307 9.308 18.250 1.00 88.56 117 PRO A N 1
ATOM 919 C CA . PRO A 1 117 ? -2.860 8.181 17.449 1.00 88.56 117 PRO A CA 1
ATOM 920 C C . PRO A 1 117 ? -2.963 6.874 18.253 1.00 88.56 117 PRO A C 1
ATOM 922 O O . PRO A 1 117 ? -2.690 6.851 19.455 1.00 88.56 117 PRO A O 1
ATOM 925 N N . ILE A 1 118 ? -3.357 5.794 17.582 1.00 90.75 118 ILE A N 1
ATOM 926 C CA . ILE A 1 118 ? -3.470 4.453 18.150 1.00 90.75 118 ILE A CA 1
ATOM 927 C C . ILE A 1 118 ? -2.756 3.457 17.241 1.00 90.75 118 ILE A C 1
ATOM 929 O O . ILE A 1 118 ? -2.612 3.693 16.039 1.00 90.75 118 ILE A O 1
ATOM 933 N N . GLU A 1 119 ? -2.322 2.348 17.821 1.00 89.31 119 GLU A N 1
ATOM 934 C CA . GLU A 1 119 ? -1.770 1.230 17.068 1.00 89.31 119 GLU A CA 1
ATOM 935 C C . GLU A 1 119 ? -2.861 0.199 16.787 1.00 89.31 119 GLU A C 1
ATOM 937 O O . GLU A 1 119 ? -3.695 -0.100 17.641 1.00 89.31 119 GLU A O 1
ATOM 942 N N . LEU A 1 120 ? -2.842 -0.330 15.566 1.00 90.25 120 LEU A N 1
ATOM 943 C CA . LEU A 1 120 ? -3.786 -1.332 15.072 1.00 90.25 120 LEU A CA 1
ATOM 944 C C . LEU A 1 120 ? -3.009 -2.517 14.471 1.00 90.25 120 LEU A C 1
ATOM 946 O O . LEU A 1 120 ? -3.026 -2.716 13.248 1.00 90.25 120 LEU A O 1
ATOM 950 N N . PRO A 1 121 ? -2.236 -3.267 15.280 1.00 88.88 121 PRO A N 1
ATOM 951 C CA . PRO A 1 121 ? -1.475 -4.417 14.796 1.00 88.88 121 PRO A CA 1
ATOM 952 C C . PRO A 1 121 ? -2.369 -5.529 14.230 1.00 88.88 121 PRO A C 1
ATOM 954 O O . PRO A 1 121 ? -1.938 -6.229 13.317 1.00 88.88 121 PRO A O 1
ATOM 957 N N . GLU A 1 122 ? -3.609 -5.643 14.700 1.00 90.62 122 GLU A N 1
ATOM 958 C CA . GLU A 1 122 ? -4.584 -6.664 14.305 1.00 90.62 122 GLU A CA 1
ATOM 959 C C . GLU A 1 122 ? -5.165 -6.427 12.898 1.00 90.62 122 GLU A C 1
ATOM 961 O O . GLU A 1 122 ? -5.639 -7.357 12.252 1.00 90.62 122 GLU A O 1
ATOM 966 N N . CYS A 1 123 ? -5.119 -5.188 12.396 1.00 90.50 123 CYS A N 1
ATOM 967 C CA . CYS A 1 123 ? -5.633 -4.835 11.070 1.00 90.50 123 CYS A CA 1
ATOM 968 C C . CYS A 1 123 ? -4.577 -5.083 9.983 1.00 90.50 123 CYS A C 1
ATOM 970 O O . CYS A 1 123 ? -3.432 -4.657 10.143 1.00 90.50 123 CYS A O 1
ATOM 972 N N . ASP A 1 124 ? -4.934 -5.716 8.862 1.00 91.38 124 ASP A N 1
ATOM 973 C CA . ASP A 1 124 ? -3.997 -6.007 7.764 1.00 91.38 124 ASP A CA 1
ATOM 974 C C . ASP A 1 124 ? -3.459 -4.726 7.110 1.00 91.38 124 ASP A C 1
ATOM 976 O O . ASP A 1 124 ? -2.249 -4.569 6.942 1.00 91.38 124 ASP A O 1
ATOM 980 N N . TYR A 1 125 ? -4.352 -3.784 6.807 1.00 94.00 125 TYR A N 1
ATOM 981 C CA . TYR A 1 125 ? -4.021 -2.492 6.224 1.00 94.00 125 TYR A CA 1
ATOM 982 C C . TYR A 1 125 ? -4.704 -1.373 7.000 1.00 94.00 125 TYR A C 1
ATOM 984 O O . TYR A 1 125 ? -5.886 -1.451 7.343 1.00 94.00 125 TYR A O 1
ATOM 992 N N . TRP A 1 126 ? -3.962 -0.296 7.235 1.00 94.50 126 TRP A N 1
ATOM 993 C CA . TRP A 1 126 ? -4.554 0.966 7.637 1.00 94.50 126 TRP A CA 1
ATOM 994 C C . TRP A 1 126 ? -3.778 2.138 7.053 1.00 94.50 126 TRP A C 1
ATOM 996 O O . TRP A 1 126 ? -2.554 2.081 6.943 1.00 94.50 126 TRP A O 1
ATOM 1006 N N . ALA A 1 127 ? -4.488 3.216 6.739 1.00 92.75 127 ALA A N 1
ATOM 1007 C CA . ALA A 1 127 ? -3.924 4.516 6.410 1.00 92.75 127 ALA A CA 1
ATOM 1008 C C . ALA A 1 127 ? -4.496 5.572 7.356 1.00 92.75 127 ALA A C 1
ATOM 1010 O O . ALA A 1 127 ? -5.711 5.678 7.531 1.00 92.75 127 ALA A O 1
ATOM 1011 N N . ARG A 1 128 ? -3.611 6.345 7.983 1.00 91.44 128 ARG A N 1
ATOM 1012 C CA . ARG A 1 128 ? -3.943 7.366 8.972 1.00 91.44 128 ARG A CA 1
ATOM 1013 C C . ARG A 1 128 ? -3.775 8.758 8.385 1.00 91.44 128 ARG A C 1
ATOM 1015 O O . ARG A 1 128 ? -2.689 9.139 7.953 1.00 91.44 128 ARG A O 1
ATOM 1022 N N . GLN A 1 129 ? -4.824 9.553 8.511 1.00 88.56 129 GLN A N 1
ATOM 1023 C CA . GLN A 1 129 ? -4.873 10.955 8.131 1.00 88.56 129 GLN A CA 1
ATOM 1024 C C . GLN A 1 129 ? -5.084 11.816 9.380 1.00 88.56 129 GLN A C 1
ATOM 1026 O O . GLN A 1 129 ? -5.941 11.510 10.210 1.00 88.56 129 GLN A O 1
ATOM 1031 N N . LYS A 1 130 ? -4.315 12.899 9.528 1.00 85.81 130 LYS A N 1
ATOM 1032 C CA . LYS A 1 130 ? -4.566 13.894 10.576 1.00 85.81 130 LYS A CA 1
ATOM 1033 C C . LYS A 1 130 ? -5.723 14.796 10.153 1.00 85.81 130 LYS A C 1
ATOM 1035 O O . LYS A 1 130 ? -5.713 15.318 9.043 1.00 85.81 130 LYS A O 1
ATOM 1040 N N . ILE A 1 131 ? -6.683 14.989 11.048 1.00 88.00 131 ILE A N 1
ATOM 1041 C CA . ILE A 1 131 ? -7.844 15.871 10.877 1.00 88.00 131 ILE A CA 1
ATOM 1042 C C . ILE A 1 131 ? -7.842 16.933 11.986 1.00 88.00 131 ILE A C 1
ATOM 1044 O O . ILE A 1 131 ? -7.058 16.836 12.930 1.00 88.00 131 ILE A O 1
ATOM 1048 N N . GLU A 1 132 ? -8.703 17.950 11.892 1.00 85.25 132 GLU A N 1
ATOM 1049 C CA . GLU A 1 132 ? -8.700 19.105 12.811 1.00 85.25 132 GLU A CA 1
ATOM 1050 C C . GLU A 1 132 ? -8.714 18.705 14.299 1.00 85.25 132 GLU A C 1
ATOM 1052 O O . GLU A 1 132 ? -7.959 19.256 15.097 1.00 85.25 132 GLU A O 1
ATOM 1057 N N . LYS A 1 133 ? -9.526 17.704 14.666 1.00 87.62 133 LYS A N 1
ATOM 1058 C CA . LYS A 1 133 ? -9.721 17.252 16.057 1.00 87.62 133 LYS A CA 1
ATOM 1059 C C . LYS A 1 133 ? -9.280 15.805 16.305 1.00 87.62 133 LYS A C 1
ATOM 1061 O O . LYS A 1 133 ? -9.879 15.110 17.124 1.00 87.62 133 LYS A O 1
ATOM 1066 N N . GLY A 1 134 ? -8.247 15.344 15.597 1.00 90.75 134 GLY A N 1
ATOM 1067 C CA . GLY A 1 134 ? -7.661 14.023 15.832 1.00 90.75 134 GLY A CA 1
ATOM 1068 C C . GLY A 1 134 ? -7.156 13.337 14.569 1.00 90.75 134 GLY A C 1
ATOM 1069 O O . GLY A 1 134 ? -6.438 13.929 13.762 1.00 90.75 134 GLY A O 1
ATOM 1070 N N . TYR A 1 135 ? -7.523 12.069 14.409 1.00 91.19 135 TYR A N 1
ATOM 1071 C CA . TYR A 1 135 ? -7.055 11.191 13.346 1.00 91.19 135 TYR A CA 1
ATOM 1072 C C . TYR A 1 135 ? -8.206 10.376 12.762 1.00 91.19 135 TYR A C 1
ATOM 1074 O O . TYR A 1 135 ? -9.088 9.913 13.484 1.00 91.19 135 TYR A O 1
ATOM 1082 N N . LEU A 1 136 ? -8.157 10.183 11.448 1.00 92.25 136 LEU A N 1
ATOM 1083 C CA . LEU A 1 136 ? -9.009 9.274 10.696 1.00 92.25 136 LEU A CA 1
ATOM 1084 C C . LEU A 1 136 ? -8.156 8.112 10.191 1.00 92.25 136 LEU A C 1
ATOM 1086 O O . LEU A 1 136 ? -7.169 8.328 9.490 1.00 92.25 136 LEU A O 1
ATOM 1090 N N . TYR A 1 137 ? -8.561 6.892 10.516 1.00 94.00 137 TYR A N 1
ATOM 1091 C CA . TYR A 1 137 ? -8.004 5.663 9.971 1.00 94.00 137 TYR A CA 1
ATOM 1092 C C . TYR A 1 137 ? -8.957 5.095 8.925 1.00 94.00 137 TYR A C 1
ATOM 1094 O O . TYR A 1 137 ? -10.145 4.914 9.191 1.00 94.00 137 TYR A O 1
ATOM 1102 N N . ARG A 1 138 ? -8.418 4.797 7.746 1.00 94.69 138 ARG A N 1
ATOM 1103 C CA . ARG A 1 138 ? -9.036 3.931 6.738 1.00 94.69 138 ARG A CA 1
ATOM 1104 C C . ARG A 1 138 ? -8.452 2.551 6.918 1.00 94.69 138 ARG A C 1
ATOM 1106 O O . ARG A 1 138 ? -7.232 2.432 6.909 1.00 94.69 138 ARG A O 1
ATOM 1113 N N . ILE A 1 139 ? -9.294 1.554 7.139 1.00 95.38 139 ILE A N 1
ATOM 1114 C CA . ILE A 1 139 ? -8.878 0.212 7.537 1.00 95.38 139 ILE A CA 1
ATOM 1115 C C . ILE A 1 139 ? -9.459 -0.793 6.559 1.00 95.38 139 ILE A C 1
ATOM 1117 O O . ILE A 1 139 ? -10.637 -0.713 6.221 1.00 95.38 139 ILE A O 1
ATOM 1121 N N . GLU A 1 140 ? -8.635 -1.758 6.169 1.00 95.06 140 GLU A N 1
ATOM 1122 C CA . GLU A 1 140 ? -9.053 -2.958 5.453 1.00 95.06 140 GLU A CA 1
ATOM 1123 C C . GLU A 1 140 ? -8.534 -4.163 6.234 1.00 95.06 140 GLU A C 1
ATOM 1125 O O . GLU A 1 140 ? -7.386 -4.182 6.693 1.00 95.06 140 GLU A O 1
ATOM 1130 N N . SER A 1 141 ? -9.391 -5.161 6.429 1.00 94.88 141 SER A N 1
ATOM 1131 C CA . SER A 1 141 ? -9.058 -6.334 7.228 1.00 94.88 141 SER A CA 1
ATOM 1132 C C . SER A 1 141 ? -9.625 -7.613 6.630 1.00 94.88 141 SER A C 1
ATOM 1134 O O . SER A 1 141 ? -10.691 -7.641 6.016 1.00 94.88 141 SER A O 1
ATOM 1136 N N . LYS A 1 142 ? -8.894 -8.708 6.822 1.00 94.75 142 LYS A N 1
ATOM 1137 C CA . LYS A 1 142 ? -9.358 -10.069 6.545 1.00 94.75 142 LYS A CA 1
ATOM 1138 C C . LYS A 1 142 ? -10.330 -10.588 7.601 1.00 94.75 142 LYS A C 1
ATOM 1140 O O . LYS A 1 142 ? -10.955 -11.613 7.353 1.00 94.75 142 LYS A O 1
ATOM 1145 N N . LEU A 1 143 ? -10.450 -9.909 8.742 1.00 95.50 143 LEU A N 1
ATOM 1146 C CA . LEU A 1 143 ? -11.427 -10.226 9.779 1.00 95.50 143 LEU A CA 1
ATOM 1147 C C . LEU A 1 143 ? -12.851 -9.993 9.274 1.00 95.50 143 LEU A C 1
ATOM 1149 O O . LEU A 1 143 ? -13.098 -9.089 8.467 1.00 95.50 143 LEU A O 1
ATOM 1153 N N . ALA A 1 144 ? -13.801 -10.765 9.796 1.00 95.62 144 ALA A N 1
ATOM 1154 C CA . ALA A 1 144 ? -15.209 -10.515 9.529 1.00 95.62 144 ALA A CA 1
ATOM 1155 C C . ALA A 1 144 ? -15.642 -9.168 10.149 1.00 95.62 144 ALA A C 1
ATOM 1157 O O . ALA A 1 144 ? -15.081 -8.748 11.167 1.00 95.62 144 ALA A O 1
ATOM 1158 N N . PRO A 1 145 ? -16.678 -8.492 9.610 1.00 95.81 145 PRO A N 1
ATOM 1159 C CA . PRO A 1 145 ? -17.111 -7.185 10.114 1.00 95.81 145 PRO A CA 1
ATOM 1160 C C . PRO A 1 145 ? -17.382 -7.146 11.626 1.00 95.81 145 PRO A C 1
ATOM 1162 O O . PRO A 1 145 ? -17.051 -6.166 12.293 1.00 95.81 145 PRO A O 1
ATOM 1165 N N . TYR A 1 146 ? -17.955 -8.219 12.185 1.00 95.62 146 TYR A N 1
ATOM 1166 C CA . TYR A 1 146 ? -18.216 -8.312 13.621 1.00 95.62 146 TYR A CA 1
ATOM 1167 C C . TYR A 1 146 ? -16.920 -8.337 14.438 1.00 95.62 146 TYR A C 1
ATOM 1169 O O . TYR A 1 146 ? -16.782 -7.545 15.367 1.00 95.62 146 TYR A O 1
ATOM 1177 N N . GLU A 1 147 ? -15.958 -9.183 14.067 1.00 95.44 147 GLU A N 1
ATOM 1178 C CA . GLU A 1 147 ? -14.663 -9.309 14.746 1.00 95.44 147 GLU A CA 1
ATOM 1179 C C . GLU A 1 147 ? -13.872 -8.002 14.669 1.00 95.44 147 GLU A C 1
ATOM 1181 O O . GLU A 1 147 ? -13.410 -7.502 15.695 1.00 95.44 147 GLU A O 1
ATOM 1186 N N . LEU A 1 148 ? -13.811 -7.388 13.478 1.00 95.94 148 LEU A N 1
ATOM 1187 C CA . LEU A 1 148 ? -13.185 -6.080 13.296 1.00 95.94 148 LEU A CA 1
ATOM 1188 C C . LEU A 1 148 ? -13.833 -5.032 14.211 1.00 95.94 148 LEU A C 1
ATOM 1190 O O . LEU A 1 148 ? -13.135 -4.254 14.855 1.00 95.94 148 LEU A O 1
ATOM 1194 N N . SER A 1 149 ? -15.165 -5.032 14.331 1.00 94.75 149 SER A N 1
ATOM 1195 C CA . SER A 1 149 ? -15.858 -4.093 15.218 1.00 94.75 149 SER A CA 1
ATOM 1196 C C . SER A 1 149 ? -15.490 -4.281 16.694 1.00 94.75 149 SER A C 1
ATOM 1198 O O . SER A 1 149 ? -15.410 -3.291 17.418 1.00 94.75 149 SER A O 1
ATOM 1200 N N . GLN A 1 150 ? -15.243 -5.516 17.145 1.00 94.25 150 GLN A N 1
ATOM 1201 C CA . GLN A 1 150 ? -14.834 -5.791 18.526 1.00 94.25 150 GLN A CA 1
ATOM 1202 C C . GLN A 1 150 ? -13.413 -5.287 18.788 1.00 94.25 150 GLN A C 1
ATOM 1204 O O . GLN A 1 150 ? -13.189 -4.609 19.789 1.00 94.25 150 GLN A O 1
ATOM 1209 N N . VAL A 1 151 ? -12.489 -5.527 17.851 1.00 93.50 151 VAL A N 1
ATOM 1210 C CA . VAL A 1 151 ? -11.117 -4.997 17.909 1.00 93.50 151 VAL A CA 1
ATOM 1211 C C . VAL A 1 151 ? -11.127 -3.470 17.984 1.00 93.50 151 VAL A C 1
ATOM 1213 O O . VAL A 1 151 ? -10.477 -2.879 18.839 1.00 93.50 151 VAL A O 1
ATOM 1216 N N . LEU A 1 152 ? -11.896 -2.802 17.121 1.00 93.81 152 LEU A N 1
ATOM 1217 C CA . LEU A 1 152 ? -11.950 -1.338 17.118 1.00 93.81 152 LEU A CA 1
ATOM 1218 C C . LEU A 1 152 ? -12.590 -0.774 18.393 1.00 93.81 152 LEU A C 1
ATOM 1220 O O . LEU A 1 152 ? -12.154 0.265 18.889 1.00 93.81 152 LEU A O 1
ATOM 1224 N N . LYS A 1 153 ? -13.594 -1.459 18.955 1.00 91.88 153 LYS A N 1
ATOM 1225 C CA . LYS A 1 153 ? -14.212 -1.074 20.232 1.00 91.88 153 LYS A CA 1
ATOM 1226 C C . LYS A 1 153 ? -13.243 -1.203 21.404 1.00 91.88 153 LYS A C 1
ATOM 1228 O O . LYS A 1 153 ? -13.209 -0.289 22.224 1.00 91.88 153 LYS A O 1
ATOM 1233 N N . SER A 1 154 ? -12.439 -2.268 21.472 1.00 91.31 154 SER A N 1
ATOM 1234 C CA . SER A 1 154 ? -11.496 -2.449 22.586 1.00 91.31 154 SER A CA 1
ATOM 1235 C C . SER A 1 154 ? -10.467 -1.317 22.655 1.00 91.31 154 SER A C 1
ATOM 1237 O O . SER A 1 154 ? -10.163 -0.822 23.739 1.00 91.31 154 SER A O 1
ATOM 1239 N N . LYS A 1 155 ? -10.021 -0.804 21.498 1.00 88.81 155 LYS A N 1
ATOM 1240 C CA . LYS A 1 155 ? -9.107 0.350 21.426 1.00 88.81 155 LYS A CA 1
ATOM 1241 C C . LYS A 1 155 ? -9.732 1.673 21.883 1.00 88.81 155 LYS A C 1
ATOM 1243 O O . LYS A 1 155 ? -8.992 2.599 22.209 1.00 88.81 155 LYS A O 1
ATOM 1248 N N . LEU A 1 156 ? -11.064 1.789 21.899 1.00 84.69 156 LEU A N 1
ATOM 1249 C CA . LEU A 1 156 ? -11.753 2.949 22.478 1.00 84.69 156 LEU A CA 1
ATOM 1250 C C . LEU A 1 156 ? -11.851 2.846 24.003 1.00 84.69 156 LEU A C 1
ATOM 1252 O O . LEU A 1 156 ? -11.713 3.861 24.680 1.00 84.69 156 LEU A O 1
ATOM 1256 N N . SER A 1 157 ? -12.077 1.643 24.542 1.00 72.19 157 SER A N 1
ATOM 1257 C CA . SER A 1 157 ? -12.229 1.423 25.986 1.00 72.19 157 SER A CA 1
ATOM 1258 C C . SER A 1 157 ? -10.902 1.412 26.745 1.00 72.19 157 SER A C 1
ATOM 1260 O O . SER A 1 157 ? -10.840 1.966 27.834 1.00 72.19 157 SER A O 1
ATOM 1262 N N . GLU A 1 158 ? -9.825 0.865 26.164 1.00 62.00 158 GLU A N 1
ATOM 1263 C CA . GLU A 1 158 ? -8.505 0.720 26.817 1.00 62.00 158 GLU A CA 1
ATOM 1264 C C . GLU A 1 158 ? -7.878 2.041 27.304 1.00 62.00 158 GLU A C 1
ATOM 1266 O O . GLU A 1 158 ? -6.946 2.015 28.102 1.00 62.00 158 GLU A O 1
ATOM 1271 N N . LYS A 1 159 ? -8.356 3.200 26.833 1.00 57.03 159 LYS A N 1
ATOM 1272 C CA . LYS A 1 159 ? -7.800 4.514 27.199 1.00 57.03 159 LYS A CA 1
ATOM 1273 C C . LYS A 1 159 ? -8.768 5.466 27.892 1.00 57.03 159 LYS A C 1
ATOM 1275 O O . LYS A 1 159 ? -8.331 6.528 28.325 1.00 57.03 159 LYS A O 1
ATOM 1280 N N . ALA A 1 160 ? -10.042 5.100 28.035 1.00 49.25 160 ALA A N 1
ATOM 1281 C CA . ALA A 1 160 ? -10.952 5.862 28.892 1.00 49.25 160 ALA A CA 1
ATOM 1282 C C . ALA A 1 160 ? -10.525 5.771 30.371 1.00 49.25 160 ALA A C 1
ATOM 1284 O O . ALA A 1 160 ? -10.681 6.736 31.111 1.00 49.25 160 ALA A O 1
ATOM 1285 N N . ASP A 1 161 ? -9.896 4.658 30.759 1.00 45.66 161 ASP A N 1
ATOM 1286 C CA . ASP A 1 161 ? -9.447 4.397 32.133 1.00 45.66 161 ASP A CA 1
ATOM 1287 C C . ASP A 1 161 ? -8.022 4.902 32.439 1.00 45.66 161 ASP A C 1
ATOM 1289 O O . ASP A 1 161 ? -7.546 4.749 33.558 1.00 45.66 161 ASP A O 1
ATOM 1293 N N . SER A 1 162 ? -7.322 5.513 31.471 1.00 44.16 162 SER A N 1
ATOM 1294 C CA . SER A 1 162 ? -5.960 6.049 31.666 1.00 44.16 162 SER A CA 1
ATOM 1295 C C . SER A 1 162 ? -5.900 7.564 31.924 1.00 44.16 162 SER A C 1
ATOM 1297 O O . SER A 1 162 ? -4.809 8.130 31.941 1.00 44.16 162 SER A O 1
ATOM 1299 N N . GLU A 1 163 ? -7.052 8.228 32.080 1.00 40.03 163 GLU A N 1
ATOM 1300 C CA . GLU A 1 163 ? -7.169 9.668 32.395 1.00 40.03 163 GLU A CA 1
ATOM 1301 C C . GLU A 1 163 ? -7.771 9.946 33.797 1.00 40.03 163 GLU A C 1
ATOM 1303 O O . GLU A 1 163 ? -8.240 11.056 34.055 1.00 40.03 163 GLU A O 1
ATOM 1308 N N . LEU A 1 164 ? -7.729 8.971 34.715 1.00 35.72 164 LEU A N 1
ATOM 1309 C CA . LEU A 1 164 ? -8.034 9.130 36.150 1.00 35.72 164 LEU A CA 1
ATOM 1310 C C . LEU A 1 164 ? -6.779 8.891 36.997 1.00 35.72 164 LEU A C 1
ATOM 1312 O O . LEU A 1 164 ? -6.633 9.603 38.016 1.00 35.72 164 LEU A O 1
#

Organism: NCBI:txid1481914

Radius of gyration: 17.6 Å; chains: 1; bounding box: 49×31×56 Å

InterPro domains:
  IPR006657 Molybdopterin dinucleotide-binding domain [PF01568] (1-98)
  IPR009010 Aspartate decarboxylase-like domain superfamily [SSF50692] (1-129)